Protein AF-A0A7T5JP89-F1 (afdb_monomer_lite)

Foldseek 3Di:
DQVVVQVVVVVVVCVVLLVCLVVLHDPPCQLVVCLVPDDCSVVDDPVRSSVCSSVDDDDDDDGDDDPDDPDDD

pLDDT: mean 90.68, std 8.23, range [51.25, 97.31]

Secondary structure (DSSP, 8-state):
-HHHHHHHHHHHHHHHHHHHHHHT--TT-HHHHHHHHSTTGGG--HHHHHHHHHHPPP--------S------

InterPro domains:
  IPR038501 Spore germination GerAC, C-terminal domain superfamily [G3DSA:3.30.300.210] (1-72)
  IPR046953 Spore germination GerAC-like, C-terminal [PF05504] (1-70)

Organism: NCBI:txid2796470

Sequence (73 aa):
MEKVLAENMKKELAQVVGKIQKLGVDPFGFGEIYRFQTRGGRALSHKDLHRLFQEAEMRYQVDVKIIRNGVMD

Structure (mmCIF, N/CA/C/O backbone):
data_AF-A0A7T5JP89-F1
#
_entry.id   AF-A0A7T5JP89-F1
#
loop_
_atom_site.group_PDB
_atom_site.id
_atom_site.type_symbol
_atom_site.label_atom_id
_atom_site.label_alt_id
_atom_site.label_comp_id
_atom_site.label_asym_id
_atom_site.label_entity_id
_atom_site.label_seq_id
_atom_site.pdbx_PDB_ins_code
_atom_site.Cartn_x
_atom_site.Cartn_y
_atom_site.Cartn_z
_atom_site.occupancy
_atom_site.B_iso_or_equiv
_atom_site.auth_seq_id
_atom_site.auth_comp_id
_atom_site.auth_asym_id
_atom_site.auth_atom_id
_atom_site.pdbx_PDB_model_num
ATOM 1 N N . MET A 1 1 ? -18.165 0.324 17.969 1.00 86.75 1 MET A N 1
ATOM 2 C CA . MET A 1 1 ? -17.026 -0.571 18.267 1.00 86.75 1 MET A CA 1
ATOM 3 C C . MET A 1 1 ? -16.380 -1.074 16.978 1.00 86.75 1 MET A C 1
ATOM 5 O O . MET A 1 1 ? -15.245 -0.705 16.722 1.00 86.75 1 MET A O 1
ATOM 9 N N . GLU A 1 2 ? -17.112 -1.785 16.116 1.00 90.50 2 GLU A N 1
ATOM 10 C CA . GLU A 1 2 ? -16.612 -2.316 14.828 1.00 90.50 2 GLU A CA 1
ATOM 11 C C . GLU A 1 2 ? -15.979 -1.264 13.912 1.00 90.50 2 GLU A C 1
ATOM 13 O O . GLU A 1 2 ? -14.862 -1.457 13.450 1.00 90.50 2 GLU A O 1
ATOM 18 N N . LYS A 1 3 ? -16.634 -0.108 13.722 1.00 93.56 3 LYS A N 1
ATOM 19 C CA . LYS A 1 3 ? -16.079 0.996 12.917 1.00 93.56 3 LYS A CA 1
ATOM 20 C C . LYS A 1 3 ? -14.705 1.457 13.410 1.00 93.56 3 LYS A C 1
ATOM 22 O O . LYS A 1 3 ? -13.814 1.688 12.608 1.00 93.56 3 LYS A O 1
ATOM 27 N N . VAL A 1 4 ? -14.528 1.576 14.726 1.00 93.94 4 VAL A N 1
ATOM 28 C CA . VAL A 1 4 ? -13.248 2.000 15.317 1.00 93.94 4 VAL A CA 1
ATOM 29 C C . VAL A 1 4 ? -12.182 0.930 15.096 1.00 93.94 4 VAL A C 1
ATOM 31 O O . VAL A 1 4 ? -11.048 1.263 14.764 1.00 93.94 4 VAL A O 1
ATOM 34 N N . LEU A 1 5 ? -12.551 -0.350 15.212 1.00 93.62 5 LEU A N 1
ATOM 35 C CA . LEU A 1 5 ? -11.638 -1.453 14.920 1.00 93.62 5 LEU A CA 1
ATOM 36 C C . LEU A 1 5 ? -11.221 -1.448 13.443 1.00 93.62 5 LEU A C 1
ATOM 38 O O . LEU A 1 5 ? -10.034 -1.537 13.150 1.00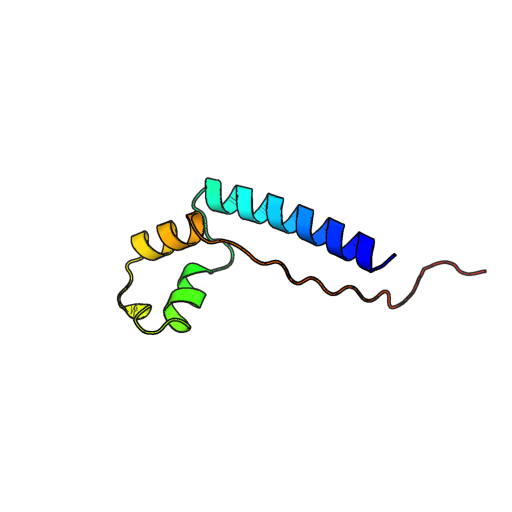 93.62 5 LEU A O 1
ATOM 42 N N . ALA A 1 6 ? -12.175 -1.253 12.531 1.00 95.88 6 ALA A N 1
ATOM 43 C CA . ALA A 1 6 ? -11.910 -1.156 11.100 1.00 95.88 6 ALA A CA 1
ATOM 44 C C . ALA A 1 6 ? -10.956 0.004 10.772 1.00 95.88 6 ALA A C 1
ATOM 46 O O . ALA A 1 6 ? -9.992 -0.185 10.035 1.00 95.88 6 ALA A O 1
ATOM 47 N N . GLU A 1 7 ? -11.174 1.191 11.345 1.00 96.38 7 GLU A N 1
ATOM 48 C CA . GLU A 1 7 ? -10.286 2.343 11.136 1.00 96.38 7 GLU A CA 1
ATOM 49 C C . GLU A 1 7 ? -8.878 2.120 11.707 1.00 96.38 7 GLU A C 1
ATOM 51 O O . GLU A 1 7 ? -7.892 2.525 11.089 1.00 96.38 7 GLU A O 1
ATOM 56 N N . ASN A 1 8 ? -8.753 1.438 12.848 1.00 96.44 8 ASN A N 1
ATOM 57 C CA . ASN A 1 8 ? -7.445 1.073 13.394 1.00 96.44 8 ASN A CA 1
ATOM 58 C C . ASN A 1 8 ? -6.719 0.072 12.486 1.00 96.44 8 ASN A C 1
ATOM 60 O O . ASN A 1 8 ? -5.561 0.299 12.138 1.00 96.44 8 ASN A O 1
ATOM 64 N N . MET A 1 9 ? -7.416 -0.960 12.006 1.00 95.81 9 MET A N 1
ATOM 65 C CA . MET A 1 9 ? -6.852 -1.928 11.060 1.00 95.81 9 MET A CA 1
ATOM 66 C C . MET A 1 9 ? -6.413 -1.265 9.749 1.00 95.81 9 MET A C 1
ATOM 68 O O . MET A 1 9 ? -5.344 -1.577 9.231 1.00 95.81 9 MET A O 1
ATOM 72 N N . LYS A 1 10 ? -7.185 -0.304 9.219 1.00 97.31 10 LYS A N 1
ATOM 73 C CA . LYS A 1 10 ? -6.782 0.469 8.029 1.00 97.31 10 LYS A CA 1
ATOM 74 C C . LYS A 1 10 ? -5.477 1.231 8.254 1.00 97.31 10 LYS A C 1
ATOM 76 O O . LYS A 1 10 ? -4.624 1.240 7.370 1.00 97.31 10 LYS A O 1
ATOM 81 N N . LYS A 1 11 ? -5.303 1.857 9.423 1.00 96.94 11 LYS A N 1
ATOM 82 C CA . LYS A 1 11 ? -4.064 2.575 9.768 1.00 96.94 11 LYS A CA 1
ATOM 83 C C . LYS A 1 11 ? -2.871 1.629 9.858 1.00 96.94 11 LYS A C 1
ATOM 85 O O . LYS A 1 11 ? -1.811 1.949 9.327 1.00 96.94 11 LYS A O 1
ATOM 90 N N . GLU A 1 12 ? -3.041 0.473 10.491 1.00 97.00 12 GLU A N 1
ATOM 91 C CA . GLU A 1 12 ? -1.987 -0.542 10.594 1.00 97.00 12 GLU A CA 1
ATOM 92 C C . GLU A 1 12 ? -1.597 -1.090 9.216 1.00 97.00 12 GLU A C 1
ATOM 94 O O . GLU A 1 12 ? -0.412 -1.126 8.881 1.00 97.00 12 GLU A O 1
ATOM 99 N N . LEU A 1 13 ? -2.582 -1.417 8.372 1.00 95.38 13 LEU A N 1
ATOM 100 C CA . LEU A 1 13 ? -2.346 -1.830 6.987 1.00 95.38 13 LEU A CA 1
ATOM 101 C C . LEU A 1 13 ? -1.594 -0.753 6.201 1.00 95.38 13 LEU A C 1
ATOM 103 O O . LEU A 1 13 ? -0.591 -1.061 5.559 1.00 95.38 13 LEU A O 1
ATOM 107 N N . ALA A 1 14 ? -2.010 0.511 6.307 1.00 95.81 14 ALA A N 1
ATOM 108 C CA . ALA A 1 14 ? -1.329 1.622 5.649 1.00 95.81 14 ALA A CA 1
ATOM 109 C C . ALA A 1 14 ? 0.137 1.758 6.092 1.00 95.81 14 ALA A C 1
ATOM 111 O O . ALA A 1 14 ? 1.016 2.001 5.263 1.00 95.81 14 ALA A O 1
ATOM 112 N N . GLN A 1 15 ? 0.429 1.555 7.379 1.00 97.00 15 GLN A N 1
ATOM 113 C CA . GLN A 1 15 ? 1.802 1.579 7.888 1.00 97.00 15 GLN A CA 1
ATOM 114 C C . GLN A 1 15 ? 2.640 0.412 7.358 1.00 97.00 15 GLN A C 1
ATOM 116 O O . GLN A 1 15 ? 3.798 0.614 6.985 1.00 97.00 15 GLN A O 1
ATOM 121 N N . VAL A 1 16 ? 2.085 -0.801 7.332 1.00 95.31 16 VAL A N 1
ATOM 122 C CA . VAL A 1 16 ? 2.786 -2.001 6.852 1.00 95.31 16 VAL A CA 1
ATOM 123 C C . VAL A 1 16 ? 3.063 -1.903 5.356 1.00 95.31 16 VAL A C 1
ATOM 125 O O . VAL A 1 16 ? 4.214 -2.041 4.940 1.00 95.31 16 VAL A O 1
ATOM 128 N N . VAL A 1 17 ? 2.046 -1.592 4.550 1.00 94.75 17 VAL A N 1
ATOM 129 C CA . VAL A 1 17 ? 2.206 -1.451 3.097 1.00 94.75 17 VAL A CA 1
ATOM 130 C C . VAL A 1 17 ? 3.153 -0.303 2.765 1.00 94.75 17 VAL A C 1
ATOM 132 O O . VAL A 1 17 ? 4.057 -0.489 1.958 1.00 94.75 17 VAL A O 1
ATOM 135 N N . GLY A 1 18 ? 3.054 0.834 3.461 1.00 95.62 18 GLY A N 1
ATOM 136 C CA . GLY A 1 18 ? 3.977 1.953 3.259 1.00 95.62 18 GLY A CA 1
ATOM 137 C C . GLY A 1 18 ? 5.439 1.600 3.566 1.00 95.62 18 GLY A C 1
ATOM 138 O O . GLY A 1 18 ? 6.343 2.057 2.867 1.00 95.62 18 GLY A O 1
ATOM 139 N N . LYS A 1 19 ? 5.708 0.763 4.578 1.00 95.69 19 LYS A N 1
ATOM 140 C CA . LYS A 1 19 ? 7.067 0.249 4.845 1.00 95.69 19 LYS A CA 1
ATOM 141 C C . LYS A 1 19 ? 7.557 -0.644 3.708 1.00 95.69 19 LYS A C 1
ATOM 143 O O . LYS A 1 19 ? 8.688 -0.500 3.259 1.00 95.69 19 LYS A O 1
ATOM 148 N N . ILE A 1 20 ? 6.702 -1.540 3.240 1.00 95.00 20 ILE A N 1
ATOM 149 C CA . ILE A 1 20 ? 7.016 -2.513 2.192 1.00 95.00 20 ILE A CA 1
ATOM 150 C C . ILE A 1 20 ? 7.250 -1.814 0.837 1.00 95.00 20 ILE A C 1
ATOM 152 O O . ILE A 1 20 ? 8.244 -2.106 0.173 1.00 95.00 20 ILE A O 1
ATOM 156 N N . GLN A 1 21 ? 6.442 -0.804 0.489 1.00 94.44 21 GLN A N 1
ATOM 157 C CA . GLN A 1 21 ? 6.660 0.071 -0.673 1.00 94.44 21 GLN A CA 1
ATOM 158 C C . GLN A 1 21 ? 8.006 0.809 -0.585 1.00 94.44 21 GLN A C 1
ATOM 160 O O . GLN A 1 21 ? 8.780 0.796 -1.541 1.00 94.44 21 GLN A O 1
ATOM 165 N N . LYS A 1 22 ? 8.351 1.383 0.579 1.00 94.12 22 LYS A N 1
ATOM 166 C CA . LYS A 1 22 ? 9.657 2.043 0.792 1.00 94.12 22 LYS A CA 1
ATOM 167 C C . LYS A 1 22 ? 10.846 1.093 0.650 1.00 94.12 22 LYS A C 1
ATOM 169 O O . LYS A 1 22 ? 11.896 1.510 0.178 1.00 94.12 22 LYS A O 1
ATOM 174 N N . LEU A 1 23 ? 10.684 -0.163 1.059 1.00 93.94 23 LEU A N 1
ATOM 175 C CA . LEU A 1 23 ? 11.706 -1.202 0.911 1.00 93.94 23 LEU A CA 1
ATOM 176 C C . LEU A 1 23 ? 11.800 -1.747 -0.523 1.00 93.94 23 LEU A C 1
ATOM 178 O O . LEU A 1 23 ? 12.758 -2.449 -0.833 1.00 93.94 23 LEU A O 1
ATOM 182 N N . GLY A 1 24 ? 10.827 -1.446 -1.390 1.00 88.75 24 GLY A N 1
ATOM 183 C CA . GLY A 1 24 ? 10.782 -1.977 -2.754 1.00 88.75 24 GLY A CA 1
ATOM 184 C C . GLY A 1 24 ? 10.568 -3.491 -2.795 1.00 88.75 24 GLY A C 1
ATOM 185 O O . GLY A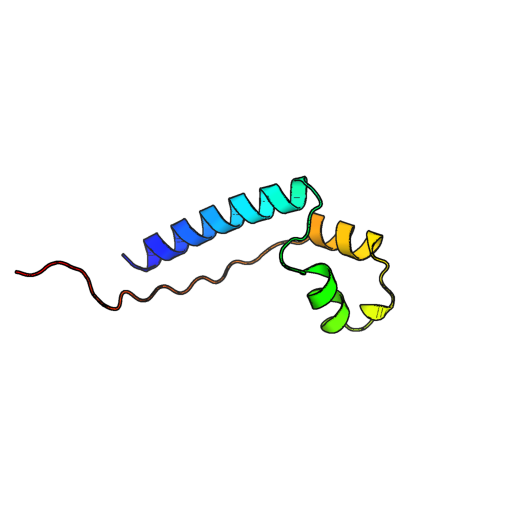 1 24 ? 10.995 -4.169 -3.722 1.00 88.75 24 GLY A O 1
ATOM 186 N N . VAL A 1 25 ? 9.941 -4.077 -1.784 1.00 89.25 25 VAL A N 1
ATOM 187 C CA . VAL A 1 25 ? 9.659 -5.518 -1.794 1.00 89.25 25 VAL A CA 1
ATOM 188 C C . VAL A 1 25 ? 8.172 -5.729 -1.994 1.00 89.25 25 VAL A C 1
ATOM 190 O O . VAL A 1 25 ? 7.376 -4.973 -1.460 1.00 89.25 25 VAL A O 1
ATOM 193 N N . ASP A 1 26 ? 7.784 -6.747 -2.756 1.00 88.75 26 ASP A N 1
ATOM 194 C CA . ASP A 1 26 ? 6.379 -7.107 -2.974 1.00 88.75 26 ASP A CA 1
ATOM 195 C C . ASP A 1 26 ? 6.131 -8.538 -2.471 1.00 88.75 26 ASP A C 1
ATOM 197 O O . ASP A 1 26 ? 6.139 -9.492 -3.251 1.00 88.75 26 ASP A O 1
ATOM 201 N N . PRO A 1 27 ? 5.964 -8.724 -1.149 1.00 89.38 27 PRO A N 1
ATOM 202 C CA . PRO A 1 27 ? 5.766 -10.042 -0.556 1.00 89.38 27 PRO A CA 1
ATOM 203 C C . PRO A 1 27 ? 4.360 -10.604 -0.805 1.00 89.38 27 PRO A C 1
ATOM 205 O O . PRO A 1 27 ? 4.121 -11.777 -0.534 1.00 89.38 27 PRO A O 1
ATOM 208 N N . PHE A 1 28 ? 3.425 -9.782 -1.293 1.00 87.38 28 PHE A N 1
ATOM 209 C CA . PHE A 1 28 ? 2.027 -10.166 -1.503 1.00 87.38 28 PHE A CA 1
ATOM 210 C C . PHE A 1 28 ? 1.707 -10.464 -2.975 1.00 87.38 28 PHE A C 1
ATOM 212 O O . PHE A 1 28 ? 0.599 -10.906 -3.277 1.00 87.38 28 PHE A O 1
ATOM 219 N N . GLY A 1 29 ? 2.658 -10.244 -3.889 1.00 88.75 29 GLY A N 1
ATOM 220 C CA . GLY A 1 29 ? 2.509 -10.527 -5.316 1.00 88.75 29 GLY A CA 1
ATOM 221 C C . GLY A 1 29 ? 1.645 -9.511 -6.069 1.00 88.75 29 GLY A C 1
ATOM 222 O O . GLY A 1 29 ? 1.046 -9.861 -7.089 1.00 88.75 29 GLY A O 1
ATOM 223 N N . PHE A 1 30 ? 1.572 -8.265 -5.593 1.00 90.25 30 PHE A N 1
ATOM 224 C CA . PHE A 1 30 ? 0.859 -7.169 -6.255 1.00 90.25 30 PHE A CA 1
ATOM 225 C C . PHE A 1 30 ? 1.235 -7.029 -7.734 1.00 90.25 30 PHE A C 1
ATOM 227 O O . PHE A 1 30 ? 0.348 -6.908 -8.578 1.00 90.25 30 PHE A O 1
ATOM 234 N N . GLY A 1 31 ? 2.526 -7.067 -8.068 1.00 91.00 31 GLY A N 1
ATOM 235 C CA . GLY A 1 31 ? 3.008 -6.897 -9.438 1.00 91.00 31 GLY A CA 1
ATOM 236 C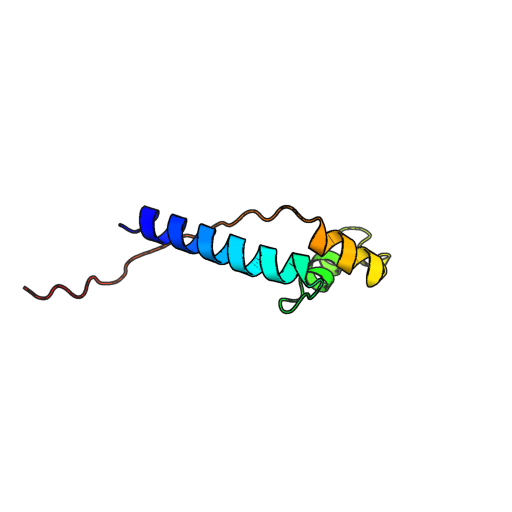 C . GLY A 1 31 ? 2.464 -7.967 -10.382 1.00 91.00 31 GLY A C 1
ATOM 237 O O . GLY A 1 31 ? 2.035 -7.657 -11.493 1.00 91.00 31 GLY A O 1
ATOM 238 N N . GLU A 1 32 ? 2.404 -9.216 -9.926 1.00 91.62 32 GLU A N 1
ATOM 239 C CA . GLU A 1 32 ? 1.864 -10.314 -10.728 1.00 91.62 32 GLU A CA 1
ATOM 240 C C . GLU A 1 32 ? 0.341 -10.216 -10.857 1.00 91.62 32 GLU A C 1
ATOM 242 O O . GLU A 1 32 ? -0.192 -10.338 -11.961 1.00 91.62 32 GLU A O 1
ATOM 247 N N . ILE A 1 33 ? -0.368 -9.879 -9.776 1.00 92.31 33 ILE A N 1
ATOM 248 C CA . ILE A 1 33 ? -1.813 -9.608 -9.835 1.00 92.31 33 ILE A CA 1
ATOM 249 C C . ILE A 1 33 ? -2.102 -8.487 -10.846 1.00 92.31 33 ILE A C 1
ATOM 251 O O . ILE A 1 33 ? -2.949 -8.643 -11.730 1.00 92.31 33 ILE A O 1
ATOM 255 N N . TYR A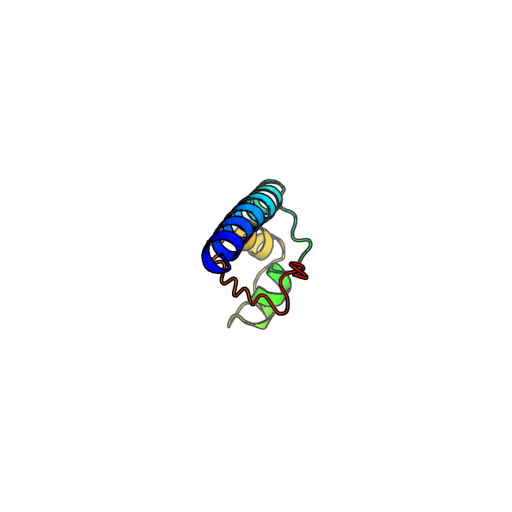 1 34 ? -1.352 -7.387 -10.776 1.00 92.12 34 TYR A N 1
ATOM 256 C CA . TYR A 1 34 ? -1.485 -6.248 -11.679 1.00 92.12 34 TYR A CA 1
ATOM 257 C C . TYR A 1 34 ? -1.217 -6.635 -13.139 1.00 92.12 34 TYR A C 1
ATOM 259 O O . TYR A 1 34 ? -1.981 -6.253 -14.033 1.00 92.12 34 TYR A O 1
ATOM 267 N N . ARG A 1 35 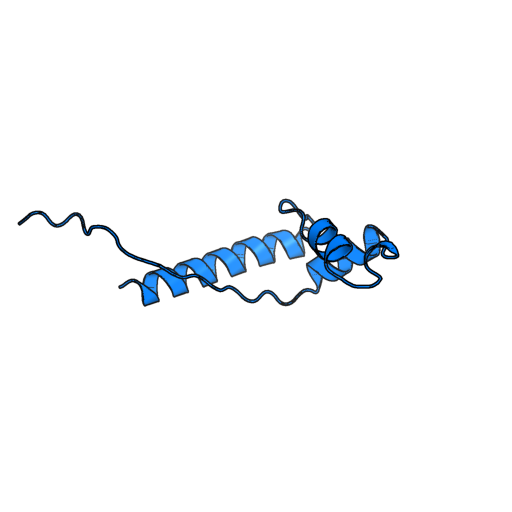? -0.172 -7.436 -13.385 1.00 93.81 35 ARG A N 1
ATOM 268 C CA . ARG A 1 35 ? 0.196 -7.956 -14.711 1.00 93.81 35 ARG A CA 1
ATOM 269 C C . ARG A 1 35 ? -0.943 -8.745 -15.355 1.00 93.81 35 ARG A C 1
ATOM 271 O O . ARG A 1 35 ? -1.164 -8.605 -16.560 1.00 93.81 35 ARG A O 1
ATOM 278 N N . PHE A 1 36 ? -1.635 -9.582 -14.583 1.00 93.56 36 PHE A N 1
ATOM 279 C CA . PHE A 1 36 ? -2.716 -10.429 -15.093 1.00 93.56 36 PHE A CA 1
ATOM 280 C C . PHE A 1 36 ? -4.048 -9.694 -15.244 1.00 93.56 36 PHE A C 1
ATOM 282 O O . PHE A 1 36 ? -4.803 -10.010 -16.164 1.00 93.56 36 PHE A O 1
ATOM 289 N N . GLN A 1 37 ? -4.341 -8.730 -14.371 1.00 93.56 37 GLN A N 1
ATOM 290 C CA . GLN A 1 37 ? -5.632 -8.034 -14.356 1.00 93.56 37 GLN A CA 1
ATOM 291 C C . GLN A 1 37 ? -5.677 -6.804 -15.270 1.00 93.56 37 GLN A C 1
ATOM 293 O O . GLN A 1 37 ? -6.758 -6.389 -15.688 1.00 93.56 37 GLN A O 1
ATOM 298 N N . THR A 1 38 ? -4.525 -6.229 -15.619 1.00 92.56 38 THR A N 1
ATOM 299 C CA . THR A 1 38 ? -4.464 -5.007 -16.430 1.00 92.56 38 THR A CA 1
ATOM 300 C C . THR A 1 38 ? -4.250 -5.333 -17.903 1.00 92.56 38 THR A C 1
ATOM 302 O O . THR A 1 38 ? -3.335 -6.069 -18.281 1.00 92.56 38 THR A O 1
ATOM 305 N N . ARG A 1 39 ? -5.058 -4.729 -18.782 1.00 92.69 39 ARG A N 1
ATOM 306 C CA . ARG A 1 39 ? -4.849 -4.822 -20.232 1.00 92.69 39 ARG A CA 1
ATOM 307 C C . ARG A 1 39 ? -3.470 -4.258 -20.589 1.00 92.69 39 ARG A C 1
ATOM 309 O O . ARG A 1 39 ? -3.167 -3.116 -20.274 1.00 92.69 39 ARG A O 1
ATOM 316 N N . GLY A 1 40 ? -2.648 -5.062 -21.262 1.00 90.81 40 GLY A N 1
ATOM 317 C CA . GLY A 1 40 ? -1.261 -4.702 -21.582 1.00 90.81 40 GLY A CA 1
ATOM 318 C C . GLY A 1 40 ? -0.259 -4.969 -20.451 1.00 90.81 40 GLY A C 1
ATOM 319 O O . GLY A 1 40 ? 0.938 -4.834 -20.675 1.00 90.81 40 GLY A O 1
ATOM 320 N N . GLY A 1 41 ? -0.707 -5.438 -19.280 1.00 90.44 41 GLY A N 1
ATOM 321 C CA . GLY A 1 41 ? 0.161 -5.720 -18.133 1.00 90.44 41 GLY A CA 1
ATOM 322 C C . GLY A 1 41 ? 1.255 -6.749 -18.429 1.00 90.44 41 GLY A C 1
ATOM 323 O O . GLY A 1 41 ? 2.365 -6.639 -17.917 1.00 90.44 41 GLY A O 1
ATOM 324 N N . ARG A 1 42 ? 1.005 -7.701 -19.339 1.00 93.00 42 ARG A N 1
ATOM 325 C CA . ARG A 1 42 ? 2.012 -8.680 -19.794 1.00 93.00 42 ARG A CA 1
ATOM 326 C C . ARG A 1 42 ? 3.230 -8.056 -20.484 1.00 93.00 42 ARG A C 1
ATOM 328 O O . ARG A 1 42 ? 4.273 -8.695 -20.501 1.00 93.00 42 ARG A O 1
ATOM 335 N N . ALA A 1 43 ? 3.107 -6.847 -21.033 1.00 95.12 43 ALA A N 1
ATOM 336 C CA . ALA A 1 43 ? 4.221 -6.135 -21.657 1.00 95.12 43 ALA A CA 1
ATOM 337 C C . ALA A 1 43 ? 5.116 -5.402 -20.640 1.00 95.12 43 ALA A C 1
ATOM 339 O O . ALA A 1 43 ? 6.185 -4.927 -21.009 1.00 95.12 43 ALA A O 1
ATOM 340 N N . LEU A 1 44 ? 4.697 -5.304 -19.372 1.00 93.19 44 LEU A N 1
ATOM 341 C CA . LEU A 1 44 ? 5.463 -4.633 -18.323 1.00 93.19 44 LEU A CA 1
ATOM 342 C C . LEU A 1 44 ? 6.649 -5.492 -17.880 1.00 93.19 44 LEU A C 1
ATOM 344 O O . LEU A 1 44 ? 6.510 -6.693 -17.621 1.00 93.19 44 LEU A O 1
ATOM 348 N N . SER A 1 45 ? 7.817 -4.875 -17.736 1.00 93.62 45 SER A N 1
ATOM 349 C CA . SER A 1 45 ? 8.971 -5.536 -17.133 1.00 93.62 45 SER A CA 1
ATOM 350 C C . SER A 1 45 ? 8.795 -5.668 -15.615 1.00 93.62 45 SER A C 1
ATOM 352 O O . SER A 1 45 ? 7.974 -4.989 -14.997 1.00 93.62 45 SER A O 1
ATOM 354 N N . HIS A 1 46 ? 9.605 -6.513 -14.971 1.00 89.50 46 HIS A N 1
ATOM 355 C CA . HIS A 1 46 ? 9.636 -6.575 -13.503 1.00 89.50 46 HIS A CA 1
ATOM 356 C C . HIS A 1 46 ? 10.008 -5.228 -12.868 1.00 89.50 46 HIS A C 1
ATOM 358 O O . HIS A 1 46 ? 9.491 -4.889 -11.808 1.00 89.50 46 HIS A O 1
ATOM 364 N N . LYS A 1 47 ? 10.860 -4.435 -13.533 1.00 91.50 47 LYS A N 1
ATOM 365 C CA . LYS A 1 47 ? 11.234 -3.093 -13.073 1.00 91.50 47 LYS A CA 1
ATOM 366 C C . LYS A 1 47 ? 10.045 -2.131 -13.119 1.00 91.50 47 LYS A C 1
ATOM 368 O O . LYS A 1 47 ? 9.866 -1.355 -12.184 1.00 91.50 47 LYS A O 1
ATOM 373 N N . ASP A 1 48 ? 9.228 -2.211 -14.167 1.00 93.12 48 ASP A N 1
ATOM 374 C CA . ASP A 1 48 ? 8.024 -1.383 -14.291 1.00 93.12 48 ASP A CA 1
ATOM 375 C C . ASP A 1 48 ? 7.016 -1.733 -13.198 1.00 93.12 48 ASP A C 1
ATOM 377 O O . ASP A 1 48 ? 6.509 -0.843 -12.523 1.00 93.12 48 ASP A O 1
ATOM 381 N N . LEU A 1 49 ? 6.779 -3.027 -12.961 1.00 91.25 49 LEU A N 1
ATOM 382 C CA . LEU A 1 49 ? 5.874 -3.486 -11.903 1.00 91.25 49 LEU A CA 1
ATOM 383 C C . LEU A 1 49 ? 6.351 -3.086 -10.507 1.00 91.25 49 LEU A C 1
ATOM 385 O O . LEU A 1 49 ? 5.545 -2.649 -9.690 1.00 91.25 49 LEU A O 1
ATOM 389 N N . HIS A 1 50 ? 7.653 -3.197 -10.244 1.00 90.81 50 HIS A N 1
ATOM 390 C CA . HIS A 1 50 ? 8.242 -2.746 -8.988 1.00 90.81 50 HIS A CA 1
ATOM 391 C C . HIS A 1 50 ? 8.024 -1.242 -8.782 1.00 90.81 50 HIS A C 1
ATOM 393 O O . HIS A 1 50 ? 7.568 -0.835 -7.717 1.00 90.81 50 HIS A O 1
ATOM 399 N N . ARG A 1 51 ? 8.269 -0.419 -9.812 1.00 92.62 51 ARG A N 1
ATOM 400 C CA . ARG A 1 51 ? 8.024 1.029 -9.738 1.00 92.62 51 ARG A CA 1
ATOM 401 C C . ARG A 1 51 ? 6.547 1.339 -9.495 1.00 92.62 51 ARG A C 1
ATOM 403 O O . ARG A 1 51 ? 6.225 2.118 -8.603 1.00 92.62 51 ARG A O 1
ATOM 410 N N . LEU A 1 52 ? 5.656 0.686 -10.242 1.00 92.69 52 LEU A N 1
ATOM 411 C CA . LEU A 1 52 ? 4.210 0.844 -10.088 1.00 92.69 52 LEU A CA 1
ATOM 412 C C . LEU A 1 52 ? 3.748 0.494 -8.674 1.00 92.69 52 LEU A C 1
ATOM 414 O O . LEU A 1 52 ? 2.921 1.209 -8.125 1.00 92.69 52 LEU A O 1
ATOM 418 N N . PHE A 1 53 ? 4.290 -0.561 -8.063 1.00 92.75 53 PHE A N 1
ATOM 419 C CA . PHE A 1 53 ? 3.964 -0.909 -6.682 1.00 92.75 53 PHE A CA 1
ATOM 420 C C . PHE A 1 53 ? 4.395 0.180 -5.691 1.00 92.75 53 PHE A C 1
ATOM 422 O O . PHE A 1 53 ? 3.622 0.52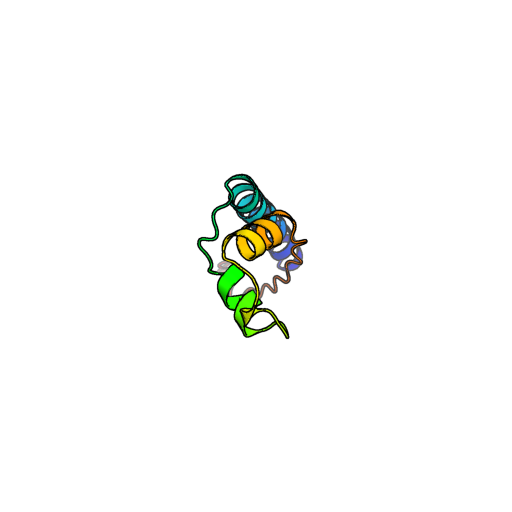6 -4.799 1.00 92.75 53 PHE A O 1
ATOM 429 N N . GLN A 1 54 ? 5.597 0.742 -5.847 1.00 93.56 54 GLN A N 1
ATOM 430 C CA . GLN A 1 54 ? 6.103 1.802 -4.965 1.00 93.56 54 GLN A CA 1
ATOM 431 C C . GLN A 1 54 ? 5.302 3.106 -5.080 1.00 93.56 54 GLN A C 1
ATOM 433 O O . GLN A 1 54 ? 5.137 3.809 -4.085 1.00 93.56 54 GLN A O 1
ATOM 438 N N . GLU A 1 55 ? 4.807 3.415 -6.279 1.00 93.56 55 GLU A N 1
ATOM 439 C CA . GLU A 1 55 ? 4.037 4.629 -6.587 1.00 93.56 55 GLU A CA 1
ATOM 440 C C . GLU A 1 55 ? 2.519 4.444 -6.397 1.00 93.56 55 GLU A C 1
ATOM 442 O O . GLU A 1 55 ? 1.765 5.415 -6.463 1.00 93.56 55 GLU A O 1
ATOM 447 N N . ALA A 1 56 ? 2.047 3.214 -6.172 1.00 92.00 56 ALA A N 1
ATOM 448 C CA . ALA A 1 56 ? 0.624 2.907 -6.108 1.00 92.00 56 ALA A CA 1
ATOM 449 C C . ALA A 1 56 ? -0.065 3.535 -4.888 1.00 92.00 56 ALA A C 1
ATOM 451 O O . ALA A 1 56 ? 0.335 3.335 -3.737 1.00 92.00 56 ALA A O 1
ATOM 452 N N . GLU A 1 57 ? -1.184 4.210 -5.148 1.00 92.94 57 GLU A N 1
ATOM 453 C CA . GLU A 1 57 ? -2.124 4.631 -4.116 1.00 92.94 57 GLU A CA 1
ATOM 454 C C . GLU A 1 57 ? -3.016 3.452 -3.702 1.00 92.94 57 GLU A C 1
ATOM 456 O O . GLU A 1 57 ? -3.741 2.866 -4.512 1.00 92.94 57 GLU A O 1
ATOM 461 N N . MET A 1 58 ? -2.974 3.109 -2.416 1.00 90.81 58 MET A N 1
ATOM 462 C CA . MET A 1 58 ? -3.682 1.957 -1.866 1.00 90.81 58 MET A CA 1
ATOM 463 C C . MET A 1 58 ? -4.965 2.393 -1.163 1.00 90.81 58 MET A C 1
ATOM 465 O O . MET A 1 58 ? -4.941 3.209 -0.241 1.00 90.81 58 MET A O 1
ATOM 469 N N . ARG A 1 59 ? -6.096 1.802 -1.564 1.00 93.75 59 ARG A N 1
ATOM 470 C CA . ARG A 1 59 ? -7.402 2.011 -0.923 1.00 93.75 59 ARG A CA 1
ATOM 471 C C . ARG A 1 59 ? -7.764 0.801 -0.068 1.00 93.75 59 ARG A C 1
ATOM 473 O O . ARG A 1 59 ? -7.986 -0.285 -0.593 1.00 93.75 59 ARG A O 1
ATOM 480 N N . TYR A 1 60 ? -7.850 0.998 1.246 1.00 93.12 60 TYR A N 1
ATOM 481 C CA . TYR A 1 60 ? -8.128 -0.072 2.207 1.00 93.12 60 TYR A CA 1
ATOM 482 C C . TYR A 1 60 ? -9.622 -0.163 2.524 1.00 93.12 60 TYR A C 1
ATOM 484 O O . TYR A 1 60 ? -10.195 0.729 3.156 1.00 93.12 60 TYR A O 1
ATOM 492 N N . GLN A 1 61 ? -10.244 -1.273 2.132 1.00 94.31 61 GLN A N 1
ATOM 493 C CA . GLN A 1 61 ? -11.609 -1.613 2.519 1.00 94.31 61 GLN A CA 1
ATOM 494 C C . GLN A 1 61 ? -11.564 -2.725 3.567 1.00 94.31 61 GLN A C 1
ATOM 496 O O . GLN A 1 61 ? -11.220 -3.861 3.264 1.00 94.31 61 GLN A O 1
ATOM 501 N N . VAL A 1 62 ? -11.887 -2.372 4.811 1.00 93.75 62 VAL A N 1
ATOM 502 C CA . VAL A 1 62 ? -11.936 -3.302 5.942 1.00 93.75 62 VAL A CA 1
ATOM 503 C C . VAL A 1 62 ? -13.355 -3.290 6.485 1.00 93.75 62 VAL A C 1
ATOM 505 O O . VAL A 1 62 ? -13.846 -2.232 6.880 1.00 93.75 62 VAL A O 1
ATOM 508 N N . ASP A 1 63 ? -13.990 -4.458 6.481 1.00 94.56 63 ASP A N 1
ATOM 509 C CA . ASP A 1 63 ? -15.288 -4.695 7.105 1.00 94.56 63 ASP A CA 1
ATOM 510 C C . ASP A 1 63 ? -15.090 -5.599 8.324 1.00 94.56 63 ASP A C 1
ATOM 512 O O . ASP A 1 63 ? -14.431 -6.637 8.243 1.00 94.56 63 ASP A O 1
ATOM 516 N N . VAL A 1 64 ? -15.607 -5.167 9.471 1.00 92.44 64 VAL A N 1
ATOM 517 C CA . VAL A 1 64 ? -15.427 -5.842 10.758 1.00 92.44 64 VAL A CA 1
ATOM 518 C C . VAL A 1 64 ? -16.795 -6.211 11.292 1.00 92.44 64 VAL A C 1
ATOM 520 O O . VAL A 1 64 ? -17.626 -5.334 11.515 1.00 92.44 64 VAL A O 1
ATOM 523 N N . LYS A 1 65 ? -16.972 -7.498 11.594 1.00 93.00 65 LYS A N 1
ATOM 524 C CA . LYS A 1 65 ? -18.163 -8.028 12.252 1.00 93.00 65 LYS A CA 1
ATOM 525 C C . LYS A 1 65 ? -17.780 -8.751 13.541 1.00 93.00 65 LYS A C 1
ATOM 527 O O . LYS A 1 65 ? -17.071 -9.757 13.505 1.00 93.00 65 LYS A O 1
ATOM 532 N N . ILE A 1 66 ? -18.252 -8.260 14.682 1.00 87.94 66 ILE A N 1
ATOM 533 C CA . ILE A 1 66 ? -18.077 -8.907 15.984 1.00 87.94 66 ILE A CA 1
ATOM 534 C C . ILE A 1 66 ? -19.114 -10.026 16.089 1.00 87.94 66 ILE A C 1
ATOM 536 O O . ILE A 1 66 ? -20.313 -9.781 16.162 1.00 87.94 66 ILE A O 1
ATOM 540 N N . ILE A 1 67 ? -18.642 -11.273 16.094 1.00 87.44 67 ILE A N 1
ATOM 541 C CA . ILE A 1 67 ? -19.513 -12.457 16.177 1.00 87.44 67 ILE A CA 1
ATOM 542 C C . ILE A 1 67 ? -19.915 -12.765 17.627 1.00 87.44 67 ILE A C 1
ATOM 544 O O . ILE A 1 67 ? -21.000 -13.287 17.869 1.00 87.44 67 ILE A O 1
ATOM 548 N N . ARG A 1 68 ? -19.060 -12.430 18.600 1.00 82.50 68 ARG A N 1
ATOM 549 C CA . ARG A 1 68 ? -19.329 -12.573 20.035 1.00 82.50 68 ARG A CA 1
ATOM 550 C C . ARG A 1 68 ? -18.433 -11.628 20.826 1.00 82.50 68 ARG A C 1
ATOM 552 O O . ARG A 1 68 ? -17.223 -11.598 20.623 1.00 82.50 68 ARG A O 1
ATOM 559 N N . ASN A 1 69 ? -19.023 -10.888 21.748 1.00 74.75 69 ASN A N 1
ATOM 560 C CA . ASN A 1 69 ? -18.332 -10.172 22.809 1.00 74.75 69 ASN A CA 1
ATOM 561 C C . ASN A 1 69 ? -18.263 -11.096 24.034 1.00 74.75 69 ASN A C 1
ATOM 563 O O . ASN A 1 69 ? -19.273 -11.629 24.473 1.00 74.75 69 ASN A O 1
ATOM 567 N N . GLY A 1 70 ? -17.063 -11.339 24.566 1.00 70.75 70 GLY A N 1
ATOM 568 C CA . GLY A 1 70 ? -16.825 -12.281 25.671 1.00 70.75 70 GLY A CA 1
ATOM 569 C C . GLY A 1 70 ? -17.363 -11.844 27.039 1.00 70.75 70 GLY A C 1
ATOM 570 O O . GLY A 1 70 ? -16.895 -12.359 28.047 1.00 70.75 70 GLY A O 1
ATOM 571 N N . VAL A 1 71 ? -18.302 -10.896 27.088 1.00 62.50 71 VAL A N 1
ATOM 572 C CA . VAL A 1 71 ? -18.982 -10.512 28.327 1.00 62.50 71 VAL A CA 1
ATOM 573 C C . VAL A 1 71 ? -20.023 -11.595 28.607 1.00 62.50 71 VAL A C 1
ATOM 575 O O . VAL A 1 71 ? -21.060 -11.649 27.950 1.00 62.50 71 VAL A O 1
ATOM 578 N N . MET A 1 72 ? -19.685 -12.530 29.494 1.00 57.00 72 MET A N 1
ATOM 579 C CA . MET A 1 72 ? -20.673 -13.365 30.173 1.00 57.00 72 MET A CA 1
ATOM 580 C C . MET A 1 72 ? -21.121 -12.575 31.406 1.00 57.00 72 MET A C 1
ATOM 582 O O . MET A 1 72 ? -20.267 -12.267 32.237 1.00 57.00 72 MET A O 1
ATOM 586 N N . ASP A 1 73 ? -22.401 -12.196 31.460 1.00 51.25 73 ASP A N 1
ATOM 587 C CA . ASP A 1 73 ? -23.062 -11.796 32.714 1.00 51.25 73 ASP A CA 1
ATOM 588 C C . ASP A 1 73 ? -23.189 -13.007 33.652 1.00 51.25 73 ASP A C 1
ATOM 590 O O . ASP A 1 73 ? -23.415 -14.131 33.133 1.00 51.25 73 ASP A O 1
#

Radius of gyration: 16.97 Å; chains: 1; bounding box: 35×18×54 Å